Protein AF-A0A5N9ECY7-F1 (afdb_monomer)

Radius of gyration: 20.39 Å; Cα contacts (8 Å, |Δi|>4): 19; chains: 1; boundin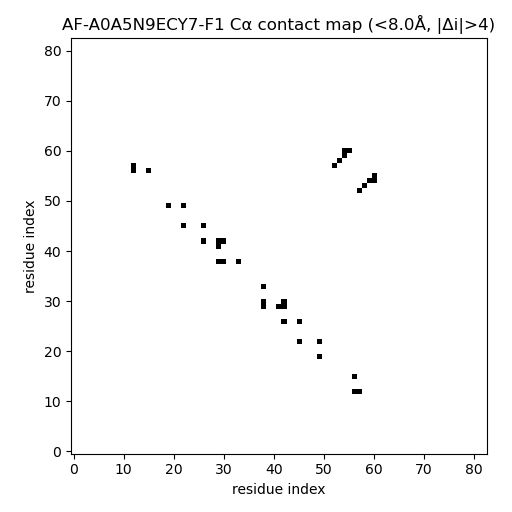g box: 45×11×64 Å

Sequence (83 aa):
MNTKSISQILRTEWFLIGVLLLLTAIEFGVALTLTGALLLLCLLIIGLVKAGLIIQYFMHFGQLWKNITDIWWGILLTSEEEE

Mean predicted aligned error: 11.1 Å

Secondary structure (DSSP, 8-state):
--THHHHHHHHHHHHHHHHHHHHHHHHHHHHHH--SHHHHHHHHHHHHHHHHHHHHHTS-HHHHHHHHHHHHHHHHHHHHTT-

Structure (mmCIF, N/CA/C/O backbone):
data_AF-A0A5N9ECY7-F1
#
_entry.id   AF-A0A5N9ECY7-F1
#
loop_
_atom_site.group_PDB
_atom_site.id
_atom_site.type_symbol
_atom_site.label_atom_id
_atom_site.label_alt_id
_atom_site.label_comp_id
_atom_site.label_asym_id
_atom_site.label_entity_id
_atom_site.label_seq_id
_atom_site.pdbx_PDB_ins_code
_atom_site.Cartn_x
_atom_site.Cartn_y
_atom_site.Cartn_z
_atom_site.occupancy
_atom_site.B_iso_or_equiv
_atom_site.auth_seq_id
_atom_site.auth_comp_id
_atom_site.auth_asym_id
_atom_site.auth_atom_id
_atom_site.pdbx_PDB_model_num
ATOM 1 N N . MET A 1 1 ? -29.194 5.689 18.932 1.00 44.06 1 MET A N 1
ATOM 2 C CA . MET A 1 1 ? -28.132 5.084 18.099 1.00 44.06 1 MET A CA 1
ATOM 3 C C . MET A 1 1 ? -28.307 5.608 16.677 1.00 44.06 1 MET A C 1
ATOM 5 O O . MET A 1 1 ? -29.317 5.309 16.057 1.00 44.06 1 MET A O 1
ATOM 9 N N . ASN A 1 2 ? -27.438 6.518 16.227 1.00 42.94 2 ASN A N 1
ATOM 10 C CA . ASN A 1 2 ? -27.617 7.272 14.980 1.00 42.94 2 ASN A CA 1
ATOM 11 C C . ASN A 1 2 ? -27.171 6.404 13.786 1.00 42.94 2 ASN A C 1
ATOM 13 O O . ASN A 1 2 ? -25.979 6.228 13.560 1.00 42.94 2 ASN A O 1
ATOM 17 N N . THR A 1 3 ? -28.111 5.827 13.039 1.00 54.69 3 THR A N 1
ATOM 18 C CA . THR A 1 3 ? -27.860 4.833 11.971 1.00 54.69 3 THR A CA 1
ATOM 19 C C . THR A 1 3 ? -27.158 5.390 10.725 1.00 54.69 3 THR A C 1
ATOM 21 O O . THR A 1 3 ? -26.808 4.631 9.826 1.00 54.69 3 THR A O 1
ATOM 24 N N . LYS A 1 4 ? -26.901 6.704 10.664 1.00 52.69 4 LYS A N 1
ATOM 25 C CA . LYS A 1 4 ? -26.254 7.365 9.519 1.00 52.69 4 LYS A CA 1
ATOM 26 C C . LYS A 1 4 ? -24.738 7.121 9.393 1.00 52.69 4 LYS A C 1
ATOM 28 O O . LYS A 1 4 ? -24.202 7.394 8.323 1.00 52.69 4 LYS A O 1
ATOM 33 N N . SER A 1 5 ? -24.035 6.627 10.422 1.00 58.53 5 SER A N 1
ATOM 34 C CA . SER A 1 5 ? -22.560 6.530 10.372 1.00 58.53 5 SER A CA 1
ATOM 35 C C . SER A 1 5 ? -22.030 5.289 9.645 1.00 58.53 5 SER A C 1
ATOM 37 O O . SER A 1 5 ? -21.006 5.367 8.972 1.00 58.53 5 SER A O 1
ATOM 39 N N . ILE A 1 6 ? -22.738 4.158 9.715 1.00 59.06 6 ILE A N 1
ATOM 40 C CA . ILE A 1 6 ? -22.234 2.869 9.209 1.00 59.06 6 ILE A CA 1
ATOM 41 C C . ILE A 1 6 ? -22.109 2.889 7.680 1.00 59.06 6 ILE A C 1
ATOM 43 O O . ILE A 1 6 ? -21.098 2.463 7.131 1.00 59.06 6 ILE A O 1
ATOM 47 N N . SER A 1 7 ? -23.084 3.474 6.976 1.00 60.47 7 SER A N 1
ATOM 48 C CA . SER A 1 7 ? -23.031 3.599 5.514 1.00 60.47 7 SER A CA 1
ATOM 49 C C . SER A 1 7 ? -21.894 4.501 5.028 1.00 60.47 7 SER A C 1
ATOM 51 O O . SER A 1 7 ? -21.393 4.305 3.927 1.00 60.47 7 SER A O 1
ATOM 53 N N . GLN A 1 8 ? -21.487 5.502 5.818 1.00 60.66 8 GLN A N 1
ATOM 54 C CA . GLN A 1 8 ? -20.393 6.407 5.448 1.00 60.66 8 GLN A CA 1
ATOM 55 C C . GLN A 1 8 ? -19.019 5.765 5.663 1.00 60.66 8 GLN A C 1
ATOM 57 O O . GLN A 1 8 ? -18.130 5.944 4.829 1.00 60.66 8 GLN A O 1
ATOM 62 N N . ILE A 1 9 ? -18.871 4.975 6.728 1.00 60.72 9 ILE A N 1
ATOM 63 C CA . ILE A 1 9 ? -17.658 4.196 7.008 1.00 60.72 9 ILE A CA 1
ATOM 64 C C . ILE A 1 9 ? -17.448 3.157 5.899 1.00 60.72 9 ILE A C 1
ATOM 66 O O . ILE A 1 9 ? -16.420 3.182 5.226 1.00 60.72 9 ILE A O 1
ATOM 70 N N . LEU A 1 10 ? -18.478 2.363 5.591 1.00 61.03 10 LEU A N 1
ATOM 71 C CA . LEU A 1 10 ? -18.421 1.367 4.515 1.00 61.03 10 LEU A CA 1
ATOM 72 C C . LEU A 1 10 ? -18.129 2.000 3.145 1.00 61.03 10 LEU A C 1
ATOM 74 O O . LEU A 1 10 ? -17.364 1.458 2.353 1.00 61.03 10 LEU A O 1
ATOM 78 N N . ARG A 1 11 ? -18.696 3.177 2.848 1.00 68.56 11 ARG A N 1
ATOM 79 C CA . ARG A 1 11 ? -18.441 3.873 1.575 1.00 68.56 11 ARG A CA 1
ATOM 80 C C . ARG A 1 11 ? -16.992 4.346 1.442 1.00 68.56 11 ARG A C 1
ATOM 82 O O . ARG A 1 11 ? -16.467 4.371 0.331 1.00 68.56 11 ARG A O 1
ATOM 89 N N . THR A 1 12 ? -16.364 4.714 2.555 1.00 73.81 12 THR A N 1
ATOM 90 C CA . THR A 1 12 ? -14.965 5.157 2.585 1.00 73.81 12 THR A CA 1
ATOM 91 C C . THR A 1 12 ? -14.032 3.981 2.310 1.00 73.81 12 THR A C 1
ATOM 93 O O . THR A 1 12 ? -13.172 4.077 1.440 1.00 73.81 12 THR A O 1
ATOM 96 N N . GLU A 1 13 ? -14.265 2.838 2.953 1.00 73.56 13 GLU A N 1
ATOM 97 C CA . GLU A 1 13 ? -13.478 1.618 2.736 1.00 73.56 13 GLU A CA 1
ATOM 98 C C . GLU A 1 13 ? -13.568 1.121 1.287 1.00 73.56 13 GLU A C 1
ATOM 100 O O . GLU A 1 13 ? -12.548 0.835 0.665 1.00 73.56 13 GLU A O 1
ATOM 105 N N . TRP A 1 14 ? -14.766 1.110 0.695 1.00 80.69 14 TRP A N 1
ATOM 106 C CA . TRP A 1 14 ? -14.952 0.735 -0.712 1.00 80.69 14 TRP A CA 1
ATOM 107 C C . TRP A 1 14 ? -14.257 1.683 -1.692 1.00 80.69 14 TRP A C 1
ATOM 109 O O . TRP A 1 14 ? -13.711 1.241 -2.704 1.00 80.69 14 TRP A O 1
ATOM 119 N N . PHE A 1 15 ? -14.242 2.983 -1.395 1.00 84.88 15 PHE A N 1
ATOM 120 C CA . PHE A 1 15 ? -13.487 3.950 -2.186 1.00 84.88 15 PHE A CA 1
ATOM 121 C C . PHE A 1 15 ? -11.981 3.661 -2.123 1.00 84.88 15 PHE A C 1
ATOM 123 O O . PHE A 1 15 ? -11.311 3.647 -3.155 1.00 84.88 15 PHE A O 1
ATOM 130 N N . LEU A 1 16 ? -11.462 3.345 -0.935 1.00 85.50 16 LEU A N 1
ATOM 131 C CA . LEU A 1 16 ? -10.066 2.962 -0.733 1.0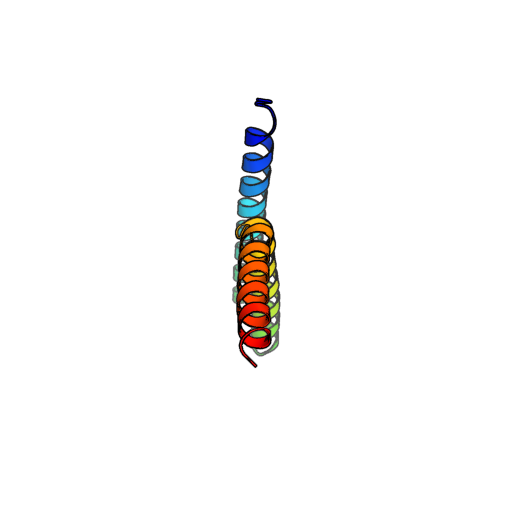0 85.50 16 LEU A CA 1
ATOM 132 C C . LEU A 1 16 ? -9.682 1.667 -1.450 1.00 85.50 16 LEU A C 1
ATOM 134 O O . LEU A 1 16 ? -8.615 1.622 -2.058 1.00 85.50 16 LEU A O 1
ATOM 138 N N . ILE A 1 17 ? -10.552 0.653 -1.464 1.00 87.12 17 ILE A N 1
ATOM 139 C CA . ILE A 1 17 ? -10.355 -0.552 -2.290 1.00 87.12 17 ILE A CA 1
ATOM 140 C C . ILE A 1 17 ? -10.201 -0.160 -3.765 1.00 87.12 17 ILE A C 1
ATOM 142 O O . ILE A 1 17 ? -9.279 -0.630 -4.432 1.00 87.12 17 ILE A O 1
ATOM 146 N N . GLY A 1 18 ? -11.054 0.738 -4.265 1.00 90.75 18 GLY A N 1
ATOM 147 C CA . GLY A 1 18 ? -10.953 1.262 -5.629 1.00 90.75 18 GLY A CA 1
ATOM 148 C C . GLY A 1 18 ? -9.619 1.965 -5.904 1.00 90.75 18 GLY A C 1
ATOM 149 O O . GLY A 1 18 ? -8.995 1.721 -6.937 1.00 90.75 18 GLY A O 1
ATOM 150 N N . VAL A 1 19 ? -9.138 2.783 -4.963 1.00 90.38 19 VAL A N 1
ATOM 151 C CA . VAL A 1 19 ? -7.830 3.455 -5.057 1.00 90.38 19 VAL A CA 1
ATOM 152 C C . VAL A 1 19 ? -6.680 2.445 -5.074 1.00 90.38 19 VAL A C 1
ATOM 154 O O . VAL A 1 19 ? -5.788 2.555 -5.913 1.00 90.38 19 VAL A O 1
ATOM 157 N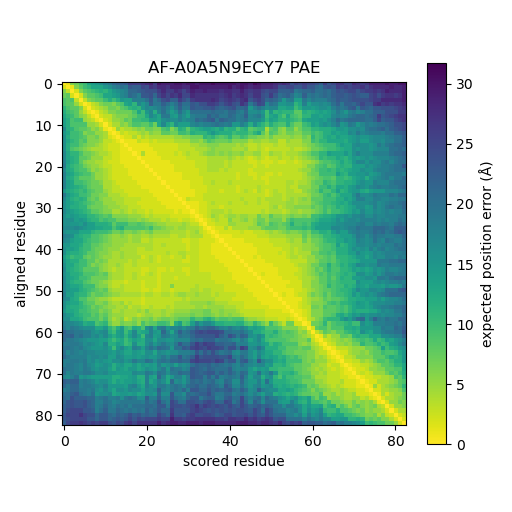 N . LEU A 1 20 ? -6.697 1.437 -4.197 1.00 91.00 20 LEU A N 1
ATOM 158 C CA . LEU A 1 20 ? -5.672 0.387 -4.150 1.00 91.00 20 LEU A CA 1
ATOM 159 C C . LEU A 1 20 ? -5.650 -0.450 -5.435 1.00 91.00 20 LEU A C 1
ATOM 161 O O . LEU A 1 20 ? -4.575 -0.809 -5.928 1.00 91.00 20 LEU A O 1
ATOM 165 N N . LEU A 1 21 ? -6.823 -0.733 -6.001 1.00 93.19 21 LEU A N 1
ATOM 166 C CA . LEU A 1 21 ? -6.958 -1.430 -7.277 1.00 93.19 21 LEU A CA 1
ATOM 167 C C . LEU A 1 21 ? -6.370 -0.597 -8.420 1.00 93.19 21 LEU A C 1
ATOM 169 O O . LEU A 1 21 ? -5.564 -1.112 -9.195 1.00 93.19 21 LEU A O 1
ATOM 173 N N . LEU A 1 22 ? -6.697 0.697 -8.487 1.00 93.38 22 LEU A N 1
ATOM 174 C CA . LEU A 1 22 ? -6.132 1.610 -9.482 1.00 93.38 22 LEU A CA 1
ATOM 175 C C . LEU A 1 22 ? -4.605 1.704 -9.357 1.00 93.38 22 LEU A C 1
ATOM 177 O O . LEU A 1 22 ? -3.895 1.619 -10.356 1.00 93.38 22 LEU A O 1
ATOM 181 N N . LEU A 1 23 ? -4.093 1.814 -8.131 1.00 91.69 23 LEU A N 1
ATOM 182 C CA . LEU A 1 23 ? -2.658 1.866 -7.865 1.00 91.69 23 LEU A CA 1
ATOM 183 C C . LEU A 1 23 ? -1.948 0.579 -8.317 1.00 91.69 23 LEU A C 1
ATOM 185 O O . LEU A 1 23 ? -0.838 0.634 -8.837 1.00 91.69 23 LEU A O 1
ATOM 189 N N . THR A 1 24 ? -2.609 -0.572 -8.180 1.00 92.88 24 THR A N 1
ATOM 190 C CA . THR A 1 24 ? -2.106 -1.868 -8.664 1.00 92.88 24 THR A CA 1
ATOM 191 C C . THR A 1 24 ? -2.118 -1.960 -10.192 1.00 92.88 24 THR A C 1
ATOM 193 O O . THR A 1 24 ? -1.183 -2.493 -10.781 1.00 92.88 24 THR A O 1
ATOM 196 N N . ALA A 1 25 ? -3.124 -1.393 -10.863 1.00 94.44 25 ALA A N 1
ATOM 197 C CA . ALA A 1 25 ? -3.131 -1.314 -12.324 1.00 94.44 25 ALA A CA 1
ATOM 198 C C . ALA A 1 25 ? -1.976 -0.443 -12.856 1.00 94.44 25 ALA A C 1
ATOM 200 O O . ALA A 1 25 ? -1.306 -0.821 -13.817 1.00 94.44 25 ALA A O 1
ATOM 201 N N . ILE A 1 26 ? -1.703 0.691 -12.199 1.00 91.94 26 ILE A N 1
ATOM 202 C CA . ILE A 1 26 ? -0.569 1.570 -12.527 1.00 91.94 26 ILE A CA 1
ATOM 203 C C . ILE A 1 26 ? 0.761 0.840 -12.321 1.00 91.94 26 ILE A C 1
ATOM 205 O O . ILE A 1 26 ? 1.632 0.912 -13.183 1.00 91.94 26 ILE A O 1
ATOM 209 N N . GLU A 1 27 ? 0.906 0.110 -11.215 1.00 91.25 27 GLU A N 1
ATOM 210 C CA . GLU A 1 27 ? 2.085 -0.710 -10.923 1.00 91.25 27 GLU A CA 1
ATOM 211 C C . GLU A 1 27 ? 2.375 -1.707 -12.047 1.00 91.25 27 GLU A C 1
ATOM 213 O O . GLU A 1 27 ? 3.505 -1.799 -12.523 1.00 91.25 27 GLU A O 1
ATOM 218 N N . PHE A 1 28 ? 1.338 -2.394 -12.529 1.00 93.12 28 PHE A N 1
ATOM 219 C CA . PHE A 1 28 ? 1.457 -3.330 -13.641 1.00 93.12 28 PHE A CA 1
ATOM 220 C C . PHE A 1 28 ? 1.865 -2.622 -14.939 1.00 93.12 28 PHE A C 1
ATOM 222 O O . PHE A 1 28 ? 2.737 -3.099 -15.659 1.00 93.12 28 PHE A O 1
ATOM 229 N N . GLY A 1 29 ? 1.293 -1.448 -15.223 1.00 92.56 29 GLY A N 1
ATOM 230 C CA . GLY A 1 29 ? 1.680 -0.633 -16.378 1.00 92.56 29 GLY A CA 1
ATOM 231 C C . GLY A 1 29 ? 3.142 -0.178 -16.323 1.00 92.56 29 GLY A C 1
ATOM 232 O O . GLY A 1 29 ? 3.864 -0.271 -17.315 1.00 92.56 29 GLY A O 1
ATOM 233 N N . VAL A 1 30 ? 3.608 0.254 -15.152 1.00 90.31 30 VAL A N 1
ATOM 234 C CA . VAL A 1 30 ? 5.015 0.602 -14.899 1.00 90.31 30 VAL A CA 1
ATOM 235 C C . VAL A 1 30 ? 5.919 -0.620 -15.073 1.00 90.31 30 VAL A C 1
ATOM 237 O O . VAL A 1 30 ? 6.947 -0.522 -15.740 1.00 90.31 30 VAL A O 1
ATOM 240 N N . ALA A 1 31 ? 5.506 -1.781 -14.562 1.00 90.31 31 ALA A N 1
ATOM 241 C CA . ALA A 1 31 ? 6.240 -3.038 -14.696 1.00 90.31 31 ALA A CA 1
ATOM 242 C C . ALA A 1 31 ? 6.409 -3.506 -16.144 1.00 90.31 31 ALA A C 1
ATOM 244 O O . ALA A 1 31 ? 7.412 -4.136 -16.470 1.00 90.31 31 ALA A O 1
ATOM 245 N N . LEU A 1 32 ? 5.455 -3.179 -17.014 1.00 92.06 32 LEU A N 1
ATOM 246 C CA . LEU A 1 32 ? 5.512 -3.527 -18.433 1.00 92.06 32 LEU A CA 1
ATOM 247 C C . LEU A 1 32 ? 6.292 -2.515 -19.284 1.00 92.06 32 LEU A C 1
ATOM 249 O O . LEU A 1 32 ? 6.709 -2.857 -20.387 1.00 92.06 32 LEU A O 1
ATOM 253 N N . THR A 1 33 ? 6.463 -1.276 -18.817 1.00 91.69 33 THR A N 1
ATOM 254 C CA . THR A 1 33 ? 7.023 -0.175 -19.626 1.00 91.69 33 THR A CA 1
ATOM 255 C C . THR A 1 33 ? 8.440 0.225 -19.233 1.00 91.69 33 THR A C 1
ATOM 257 O O . THR A 1 33 ? 9.194 0.700 -20.082 1.00 91.69 33 THR A O 1
ATOM 260 N N . LEU A 1 34 ? 8.821 0.042 -17.968 1.00 91.50 34 LEU A N 1
ATOM 261 C CA . LEU A 1 34 ? 10.135 0.401 -17.444 1.00 91.50 34 LEU A CA 1
ATOM 262 C C . LEU A 1 34 ? 10.985 -0.844 -17.190 1.00 91.50 34 LEU A C 1
ATOM 264 O O . LEU A 1 34 ? 10.490 -1.904 -16.823 1.00 91.50 34 LEU A O 1
ATOM 268 N N . THR A 1 35 ? 12.300 -0.692 -17.321 1.00 91.25 35 THR A N 1
ATOM 269 C CA . THR A 1 35 ? 13.280 -1.747 -17.028 1.00 91.25 35 THR A CA 1
ATOM 270 C C . THR A 1 35 ? 14.461 -1.194 -16.234 1.00 91.25 35 THR A C 1
ATOM 272 O O . THR A 1 35 ? 14.810 -0.020 -16.353 1.00 91.25 35 THR A O 1
ATOM 275 N N . GLY A 1 36 ? 15.109 -2.049 -15.440 1.00 91.06 36 GLY A N 1
ATOM 276 C CA . GLY A 1 36 ? 16.320 -1.704 -14.687 1.00 91.06 36 GLY A CA 1
ATOM 277 C C . GLY A 1 36 ? 16.053 -1.035 -13.333 1.00 91.06 36 GLY A C 1
ATOM 278 O O . GLY A 1 36 ? 15.017 -1.247 -12.709 1.00 91.06 36 GLY A O 1
ATOM 279 N N . ALA A 1 37 ? 17.005 -0.234 -12.850 1.00 90.44 37 ALA A N 1
ATOM 280 C CA . ALA A 1 37 ? 16.946 0.349 -11.503 1.00 90.44 37 ALA A CA 1
ATOM 281 C C . ALA A 1 37 ? 15.759 1.312 -11.297 1.00 90.44 37 ALA A C 1
ATOM 283 O O . ALA A 1 37 ? 15.192 1.367 -10.207 1.00 90.44 37 ALA A O 1
ATOM 284 N N . LEU A 1 38 ? 15.349 2.028 -12.352 1.00 89.88 38 LEU A N 1
ATOM 285 C CA . LEU A 1 38 ? 14.180 2.913 -12.320 1.00 89.88 38 LEU A CA 1
ATOM 286 C C . LEU A 1 38 ? 12.880 2.145 -12.060 1.00 89.88 38 LEU A C 1
ATOM 288 O O . LEU A 1 38 ? 12.051 2.612 -11.283 1.00 89.88 38 LEU A O 1
ATOM 292 N N . LEU A 1 39 ? 12.731 0.950 -12.643 1.00 92.44 39 LEU A N 1
ATOM 293 C CA . LEU A 1 39 ? 11.585 0.080 -12.384 1.00 92.44 39 LEU A CA 1
ATOM 294 C C . LEU A 1 39 ? 11.502 -0.274 -10.893 1.00 92.44 39 LEU A C 1
ATOM 296 O O . LEU A 1 39 ? 10.462 -0.082 -10.269 1.00 92.44 39 LEU A O 1
ATOM 300 N N . LEU A 1 40 ? 12.609 -0.757 -10.320 1.00 90.88 40 LEU A N 1
ATOM 301 C CA . LEU A 1 40 ? 12.661 -1.174 -8.916 1.00 90.88 40 LEU A CA 1
ATOM 302 C C . LEU A 1 40 ? 12.334 -0.019 -7.965 1.00 90.88 40 LEU A C 1
ATOM 304 O O . LEU A 1 40 ? 11.577 -0.203 -7.016 1.00 90.88 40 LEU A O 1
ATOM 308 N N . LEU A 1 41 ? 12.863 1.175 -8.242 1.00 92.31 41 LEU A N 1
ATOM 309 C CA . LEU A 1 41 ? 12.601 2.364 -7.435 1.00 92.31 41 LEU A CA 1
ATOM 310 C C . LEU A 1 41 ? 11.125 2.780 -7.514 1.00 92.31 41 LEU A C 1
ATOM 312 O O . LEU A 1 41 ? 10.514 3.049 -6.480 1.00 92.31 41 LEU A O 1
ATOM 316 N N . CYS A 1 42 ? 10.526 2.782 -8.708 1.00 88.75 42 CYS A N 1
ATOM 317 C CA . CYS A 1 42 ? 9.104 3.087 -8.871 1.00 88.75 42 CYS A CA 1
ATOM 318 C C . CYS A 1 42 ? 8.207 2.075 -8.146 1.00 88.75 42 CYS A C 1
ATOM 320 O O . CYS A 1 42 ? 7.299 2.486 -7.425 1.00 88.75 42 CYS A O 1
ATOM 322 N N . LEU A 1 43 ? 8.475 0.772 -8.284 1.00 90.44 43 LEU A N 1
ATOM 323 C CA . LEU A 1 43 ? 7.714 -0.276 -7.595 1.00 90.44 43 LEU A CA 1
ATOM 324 C C . LEU A 1 43 ? 7.851 -0.173 -6.073 1.00 90.44 43 LEU A C 1
ATOM 326 O O . LEU A 1 43 ? 6.861 -0.311 -5.359 1.00 90.44 43 LEU A O 1
ATOM 330 N N . LEU A 1 44 ? 9.047 0.142 -5.570 1.00 93.19 44 LEU A N 1
ATOM 331 C CA . LEU A 1 44 ? 9.277 0.340 -4.142 1.00 93.19 44 LEU A CA 1
ATOM 332 C C . LEU A 1 44 ? 8.457 1.513 -3.594 1.00 93.19 44 LEU A C 1
ATOM 334 O O . LEU A 1 44 ? 7.788 1.359 -2.574 1.00 93.1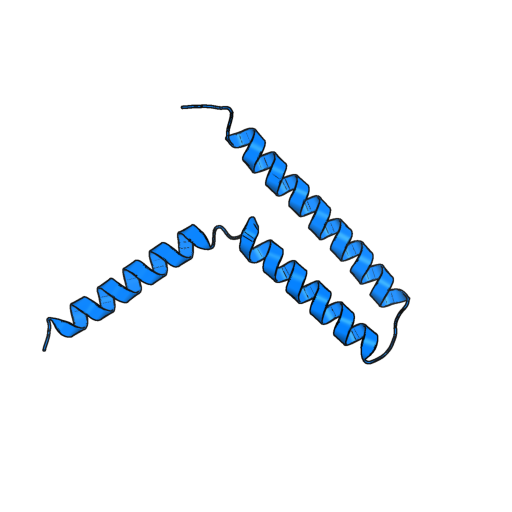9 44 LEU A O 1
ATOM 338 N N . ILE A 1 45 ? 8.455 2.659 -4.281 1.00 94.00 45 ILE A N 1
ATOM 339 C CA . ILE A 1 45 ? 7.658 3.824 -3.869 1.00 94.00 45 ILE A CA 1
ATOM 340 C C . ILE A 1 45 ? 6.163 3.488 -3.894 1.00 94.00 45 ILE A C 1
ATOM 342 O O . ILE A 1 45 ? 5.460 3.765 -2.923 1.00 94.00 45 ILE A O 1
ATOM 346 N N . ILE A 1 46 ? 5.677 2.860 -4.970 1.00 92.25 46 ILE A N 1
ATOM 347 C CA . ILE A 1 46 ? 4.269 2.462 -5.099 1.00 92.25 46 ILE A CA 1
ATOM 348 C C . ILE A 1 46 ? 3.877 1.490 -3.978 1.00 92.25 46 ILE A C 1
ATOM 350 O O . ILE A 1 46 ? 2.829 1.665 -3.353 1.00 92.25 46 ILE A O 1
ATOM 354 N N . GLY A 1 47 ? 4.730 0.510 -3.677 1.00 91.50 47 GLY A N 1
ATOM 355 C CA . GLY A 1 47 ? 4.538 -0.437 -2.584 1.00 91.50 47 GLY A CA 1
ATOM 356 C C . GLY A 1 47 ? 4.486 0.242 -1.214 1.00 91.50 47 GLY A C 1
ATOM 357 O O . GLY A 1 47 ? 3.595 -0.060 -0.422 1.00 91.50 47 GLY A O 1
ATOM 358 N N . LEU A 1 48 ? 5.373 1.209 -0.954 1.00 94.12 48 LEU A N 1
ATOM 359 C CA . LEU A 1 48 ? 5.395 1.970 0.300 1.00 94.12 48 LEU A CA 1
ATOM 360 C C . LEU A 1 48 ? 4.116 2.793 0.490 1.00 94.12 48 LEU A C 1
ATOM 362 O O . LEU A 1 48 ? 3.515 2.773 1.564 1.00 94.12 48 LEU A O 1
ATOM 366 N N . VAL A 1 49 ? 3.667 3.476 -0.566 1.00 92.81 49 VAL A N 1
ATOM 367 C CA . VAL A 1 49 ? 2.410 4.238 -0.559 1.00 92.81 49 VAL A CA 1
ATOM 368 C C . VAL A 1 49 ? 1.226 3.309 -0.297 1.00 92.81 49 VAL A C 1
ATOM 370 O O . VAL A 1 49 ? 0.360 3.624 0.519 1.00 92.81 49 VAL A O 1
ATOM 373 N N . LYS A 1 50 ? 1.205 2.134 -0.937 1.00 91.00 50 LYS A N 1
ATOM 374 C CA . LYS A 1 50 ? 0.147 1.133 -0.763 1.00 91.00 50 LYS A CA 1
ATOM 375 C C . LYS A 1 50 ? 0.113 0.605 0.675 1.00 91.00 50 LYS A C 1
ATOM 377 O O . LYS A 1 50 ? -0.953 0.572 1.283 1.00 91.00 50 LYS A O 1
ATOM 382 N N . ALA A 1 51 ? 1.271 0.266 1.242 1.00 89.62 51 ALA A N 1
ATOM 383 C CA . ALA A 1 51 ? 1.392 -0.172 2.630 1.00 89.62 51 ALA A CA 1
ATOM 384 C C . ALA A 1 51 ? 0.927 0.912 3.615 1.00 89.62 51 ALA A C 1
ATOM 386 O O . ALA A 1 51 ? 0.157 0.617 4.525 1.00 89.62 51 ALA A O 1
ATOM 387 N N . GLY A 1 52 ? 1.320 2.172 3.398 1.00 89.06 52 GLY A N 1
ATOM 388 C CA . GLY A 1 52 ? 0.876 3.303 4.216 1.00 89.06 52 GLY A CA 1
ATOM 389 C C . GLY A 1 52 ? -0.642 3.499 4.185 1.00 89.06 52 GLY A C 1
ATOM 390 O O . GLY A 1 52 ? -1.266 3.627 5.236 1.00 89.06 52 GLY A O 1
ATOM 391 N N . LEU A 1 53 ? -1.256 3.440 2.998 1.00 86.88 53 LEU A N 1
ATOM 392 C CA . LEU A 1 53 ? -2.715 3.502 2.849 1.00 86.88 53 LEU A CA 1
ATOM 393 C C . LEU A 1 53 ? -3.413 2.343 3.573 1.00 86.88 53 LEU A C 1
ATOM 395 O O . LEU A 1 53 ? -4.417 2.550 4.250 1.00 86.88 53 LEU A O 1
ATOM 399 N N . 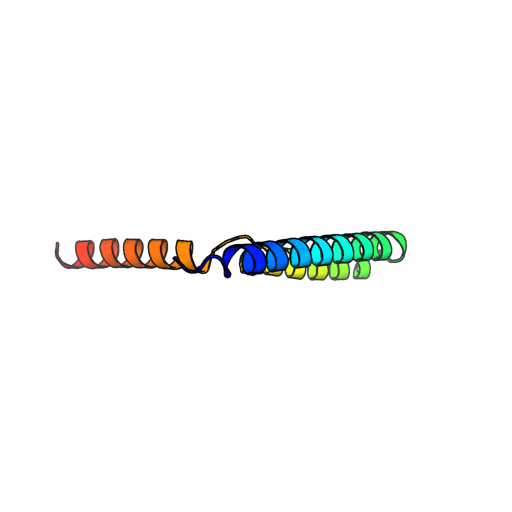ILE A 1 54 ? -2.879 1.126 3.480 1.00 85.62 54 ILE A N 1
ATOM 400 C CA . ILE A 1 54 ? -3.450 -0.033 4.175 1.00 85.62 54 ILE A CA 1
ATOM 401 C C . ILE A 1 54 ? -3.350 0.141 5.697 1.00 85.62 54 ILE A C 1
ATOM 403 O O . ILE A 1 54 ? -4.339 -0.053 6.402 1.00 85.62 54 ILE A O 1
ATOM 407 N N . ILE A 1 55 ? -2.194 0.564 6.211 1.00 82.88 55 ILE A N 1
ATOM 408 C CA . ILE A 1 55 ? -1.986 0.774 7.651 1.00 82.88 55 ILE A CA 1
ATOM 409 C C . ILE A 1 55 ? -2.888 1.887 8.192 1.00 82.88 55 ILE A C 1
ATOM 411 O O . ILE A 1 55 ? -3.406 1.764 9.294 1.00 82.88 55 ILE A O 1
ATOM 415 N N . GLN A 1 56 ? -3.083 2.971 7.444 1.00 79.38 56 GLN A N 1
ATOM 416 C CA . GLN A 1 56 ? -3.856 4.113 7.927 1.00 79.38 56 GLN A CA 1
ATOM 417 C C . GLN A 1 56 ? -5.370 3.873 7.892 1.00 79.38 56 GLN A C 1
ATOM 419 O O . GLN A 1 56 ? -6.082 4.363 8.769 1.00 79.38 56 GLN A O 1
ATOM 424 N N . TYR A 1 57 ? -5.864 3.162 6.876 1.00 75.94 57 TYR A N 1
ATOM 425 C CA . TYR A 1 57 ? -7.300 3.067 6.611 1.00 75.94 57 TYR A CA 1
ATOM 426 C C . TYR A 1 57 ? -7.905 1.691 6.893 1.00 75.94 57 TYR A C 1
ATOM 428 O O . TYR A 1 57 ? -9.068 1.634 7.275 1.00 75.94 57 TYR A O 1
ATOM 436 N N . PHE A 1 58 ? -7.154 0.598 6.719 1.00 74.69 58 PHE A N 1
ATOM 437 C CA . PHE A 1 58 ? -7.659 -0.760 6.974 1.00 74.69 58 PHE A CA 1
ATOM 438 C C . PHE A 1 58 ? -7.258 -1.284 8.342 1.00 74.69 58 PHE A C 1
ATOM 440 O O . PHE A 1 58 ? -8.045 -1.948 9.014 1.00 74.69 58 PHE A O 1
ATOM 447 N N . MET A 1 59 ? -6.038 -0.989 8.781 1.00 68.69 59 MET A N 1
ATOM 448 C CA . MET A 1 59 ? -5.693 -1.221 10.172 1.00 68.69 59 MET A CA 1
ATOM 449 C C . MET A 1 59 ? -6.236 -0.039 10.967 1.00 68.69 59 MET A C 1
ATOM 451 O O . MET A 1 59 ? -5.804 1.093 10.778 1.00 68.69 59 MET A O 1
ATOM 455 N N . HIS A 1 60 ? -7.163 -0.280 11.896 1.00 65.38 60 HIS A N 1
ATOM 456 C CA . HIS A 1 60 ? -7.495 0.680 12.955 1.00 65.38 60 HIS A CA 1
ATOM 457 C C . HIS A 1 60 ? -6.296 0.834 13.912 1.00 65.38 60 HIS A C 1
ATOM 459 O O . HIS A 1 60 ? -6.380 0.590 15.115 1.00 65.38 60 HIS A O 1
ATOM 465 N N . PHE A 1 61 ? -5.142 1.227 13.374 1.00 59.72 61 PHE A N 1
ATOM 466 C CA . PHE A 1 61 ? -3.868 1.303 14.067 1.00 59.72 61 PHE A CA 1
ATOM 467 C C . PHE A 1 61 ? -3.951 2.278 15.244 1.00 59.72 61 PHE A C 1
ATOM 469 O O . PHE A 1 61 ? -3.348 2.040 16.281 1.00 59.72 61 PHE A O 1
ATOM 476 N N . GLY A 1 62 ? -4.807 3.302 15.155 1.00 58.69 62 GLY A N 1
ATOM 477 C CA . GLY A 1 62 ? -5.103 4.197 16.276 1.00 58.69 62 GLY A CA 1
ATOM 478 C C . GLY A 1 62 ? -5.730 3.512 17.501 1.00 58.69 62 GLY A C 1
ATOM 479 O O . GLY A 1 62 ? -5.501 3.961 18.619 1.00 58.69 62 GLY A O 1
ATOM 480 N N . GLN A 1 63 ? -6.485 2.421 17.330 1.00 59.06 63 GLN A N 1
ATOM 481 C CA . GLN A 1 63 ? -7.060 1.667 18.453 1.00 59.06 63 GLN A CA 1
ATOM 482 C C . GLN A 1 63 ? -6.064 0.661 19.038 1.00 59.06 63 GLN A C 1
ATOM 484 O O . GLN A 1 63 ? -5.958 0.550 20.258 1.00 59.06 63 GLN A O 1
ATOM 489 N N . LEU A 1 64 ? -5.298 -0.033 18.188 1.00 64.06 64 LEU A N 1
ATOM 490 C CA . LEU A 1 64 ? -4.275 -0.977 18.648 1.00 64.06 64 LEU A CA 1
ATOM 491 C C . LEU A 1 64 ? -3.092 -0.275 19.323 1.00 64.06 64 LEU A C 1
ATOM 493 O O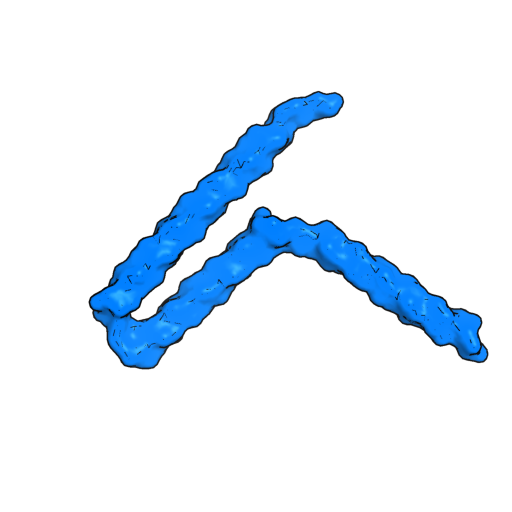 . LEU A 1 64 ? -2.635 -0.733 20.365 1.00 64.06 64 LEU A O 1
ATOM 497 N N . TRP A 1 65 ? -2.625 0.847 18.773 1.00 64.38 65 TRP A N 1
ATOM 498 C CA . TRP A 1 65 ? -1.482 1.578 19.317 1.00 64.38 65 TRP A CA 1
ATOM 499 C C . TRP A 1 65 ? -1.753 2.093 20.727 1.00 64.38 65 TRP A C 1
ATOM 501 O O . TRP A 1 65 ? -0.907 1.931 21.597 1.00 64.38 65 TRP A O 1
ATOM 511 N N . LYS A 1 66 ? -2.962 2.619 20.975 1.00 67.00 66 LYS A N 1
ATOM 512 C CA . LYS A 1 66 ? -3.358 3.105 22.302 1.00 67.00 66 LYS A CA 1
ATOM 513 C C . LYS A 1 66 ? -3.324 1.994 23.352 1.00 67.00 66 LYS A C 1
ATOM 515 O O . LYS A 1 66 ? -2.808 2.186 24.444 1.00 67.00 66 LYS A O 1
ATOM 520 N N . ASN A 1 67 ? -3.826 0.813 22.993 1.00 69.75 67 ASN A N 1
ATOM 521 C CA . ASN A 1 67 ? -3.839 -0.329 23.899 1.00 69.75 67 ASN A CA 1
ATOM 522 C C . ASN A 1 67 ? -2.419 -0.850 24.180 1.00 69.75 67 ASN A C 1
ATOM 524 O O . ASN A 1 67 ? -2.098 -1.206 25.307 1.00 69.75 67 ASN A O 1
ATOM 528 N N . ILE A 1 68 ? -1.548 -0.856 23.167 1.00 74.69 68 ILE A N 1
ATOM 529 C CA . ILE A 1 68 ? -0.145 -1.262 23.318 1.00 74.69 68 ILE A CA 1
ATOM 530 C C . ILE A 1 68 ? 0.622 -0.261 24.191 1.00 74.69 68 ILE A C 1
ATOM 532 O O . ILE A 1 68 ? 1.358 -0.689 25.076 1.00 74.69 68 ILE A O 1
ATOM 536 N N . THR A 1 69 ? 0.439 1.050 23.994 1.00 75.56 69 THR A N 1
ATOM 537 C CA . THR A 1 69 ? 1.099 2.075 24.819 1.00 75.56 69 THR A CA 1
ATOM 538 C C . THR A 1 69 ? 0.639 2.033 26.269 1.00 75.56 69 THR A C 1
ATOM 540 O O . THR A 1 69 ? 1.476 2.141 27.159 1.00 75.56 69 THR A O 1
ATOM 543 N N . ASP A 1 70 ? -0.659 1.839 26.512 1.00 78.31 70 ASP A N 1
ATOM 544 C CA . ASP A 1 70 ? -1.216 1.779 27.868 1.00 78.31 70 ASP A CA 1
ATOM 545 C C . ASP A 1 70 ? -0.682 0.550 28.632 1.00 78.31 70 ASP A C 1
ATOM 547 O O . ASP A 1 70 ? -0.310 0.656 29.799 1.00 78.31 70 ASP A O 1
ATOM 551 N N . ILE A 1 71 ? -0.550 -0.601 27.958 1.00 82.25 71 ILE A N 1
ATOM 552 C CA . ILE A 1 71 ? 0.060 -1.814 28.532 1.00 82.25 71 ILE A CA 1
ATOM 553 C C . ILE A 1 71 ? 1.548 -1.598 28.842 1.00 82.25 71 ILE A C 1
ATOM 555 O O . ILE A 1 71 ? 2.021 -2.003 29.902 1.00 82.25 71 ILE A O 1
ATOM 559 N N . TRP A 1 72 ? 2.292 -0.958 27.936 1.00 82.12 72 TRP A N 1
ATOM 560 C CA . TRP A 1 72 ? 3.729 -0.725 28.111 1.00 82.12 72 TRP A CA 1
ATOM 561 C C . TRP A 1 72 ? 4.020 0.221 29.282 1.00 82.12 72 TRP A C 1
ATOM 563 O O . TRP A 1 72 ? 4.910 -0.049 30.085 1.00 82.12 72 TRP A O 1
ATOM 573 N N . TRP A 1 73 ? 3.229 1.290 29.420 1.00 79.50 73 TRP A N 1
ATOM 574 C CA . TRP A 1 73 ? 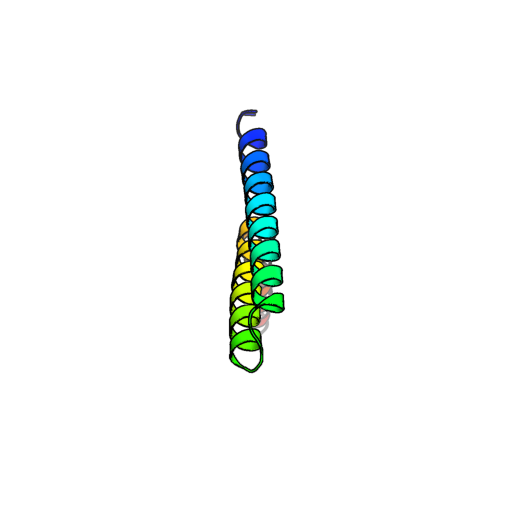3.302 2.197 30.568 1.00 79.50 73 TRP A CA 1
ATOM 575 C C . TRP A 1 73 ? 2.909 1.518 31.881 1.00 79.50 73 TRP A C 1
ATOM 577 O O . TRP A 1 73 ? 3.552 1.765 32.897 1.00 79.50 73 TRP A O 1
ATOM 587 N N . GLY A 1 74 ? 1.906 0.634 31.865 1.00 80.50 74 GLY A N 1
ATOM 588 C CA . GLY A 1 74 ? 1.538 -0.161 33.038 1.00 80.50 74 GLY A CA 1
ATOM 589 C C . GLY A 1 74 ? 2.674 -1.070 33.518 1.00 80.50 74 GLY A C 1
ATOM 590 O O . GLY A 1 74 ? 2.961 -1.110 34.708 1.00 80.50 74 GLY A O 1
ATOM 591 N N . ILE A 1 75 ? 3.368 -1.742 32.595 1.00 82.69 75 ILE A N 1
ATOM 592 C CA . ILE A 1 75 ? 4.524 -2.596 32.919 1.00 82.69 75 ILE A CA 1
ATOM 593 C C . ILE A 1 75 ? 5.690 -1.774 33.484 1.00 82.69 75 ILE A C 1
ATOM 595 O O . ILE A 1 75 ? 6.317 -2.195 34.457 1.00 82.69 75 ILE A O 1
ATOM 599 N N . LEU A 1 76 ? 5.977 -0.609 32.891 1.00 81.62 76 LEU A N 1
ATOM 600 C CA . LEU A 1 76 ? 7.061 0.264 33.343 1.00 81.62 76 LEU A CA 1
ATOM 601 C C . LEU A 1 76 ? 6.826 0.749 34.783 1.00 81.62 76 LEU A C 1
ATOM 603 O O . LEU A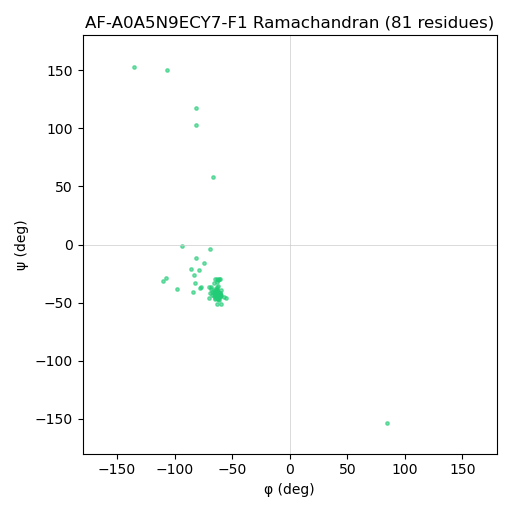 1 76 ? 7.714 0.625 35.617 1.00 81.62 76 LEU A O 1
ATOM 607 N N . LEU A 1 77 ? 5.615 1.226 35.084 1.00 78.56 77 LEU A N 1
ATOM 608 C CA . LEU A 1 77 ? 5.267 1.757 36.405 1.00 78.56 77 LEU A CA 1
ATOM 609 C C . LEU A 1 77 ? 5.228 0.672 37.490 1.00 78.56 77 LEU A C 1
ATOM 611 O O . LEU A 1 77 ? 5.672 0.917 38.604 1.00 78.56 77 LEU A O 1
ATOM 615 N N . THR A 1 78 ? 4.767 -0.541 37.170 1.00 74.81 78 THR A N 1
ATOM 616 C CA . THR A 1 78 ? 4.847 -1.683 38.100 1.00 74.81 78 THR A CA 1
ATOM 617 C C . THR A 1 78 ? 6.292 -2.072 38.422 1.00 74.81 78 THR A C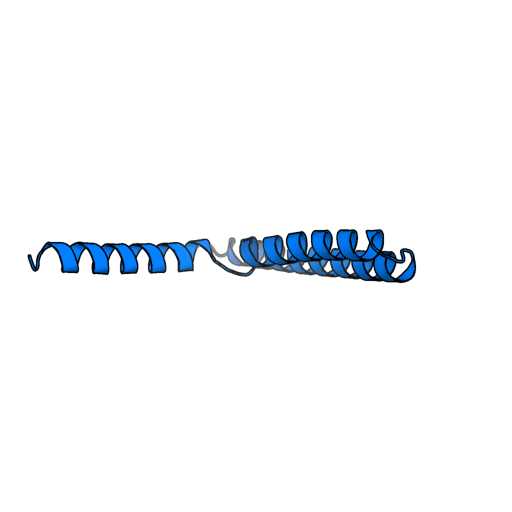 1
ATOM 619 O O . THR A 1 78 ? 6.555 -2.548 39.519 1.00 74.81 78 THR A O 1
ATOM 622 N N . SER A 1 79 ? 7.232 -1.851 37.500 1.00 69.38 79 SER A N 1
ATOM 623 C CA . SER A 1 79 ? 8.647 -2.181 37.717 1.00 69.38 79 SER A CA 1
ATOM 624 C C . SER A 1 79 ? 9.385 -1.137 38.571 1.00 69.38 79 SER A C 1
ATOM 626 O O . SER A 1 79 ? 10.407 -1.467 39.157 1.00 69.38 79 SER A O 1
ATOM 628 N N . GLU A 1 80 ? 8.883 0.102 38.647 1.00 67.88 80 GLU A N 1
ATOM 629 C CA . GLU A 1 80 ? 9.435 1.179 39.490 1.00 67.88 80 GLU A CA 1
ATOM 630 C C . GLU A 1 80 ? 8.951 1.119 40.950 1.00 67.88 80 GLU A C 1
ATOM 632 O O . GLU A 1 80 ? 9.646 1.608 41.831 1.00 67.88 80 GLU A O 1
ATOM 637 N N . GLU A 1 81 ? 7.778 0.536 41.232 1.00 61.69 81 GLU A N 1
ATOM 638 C CA . GLU A 1 81 ? 7.251 0.417 42.607 1.00 61.69 81 GLU A CA 1
ATOM 639 C C . GLU A 1 81 ? 7.841 -0.766 43.404 1.00 61.69 81 GLU A C 1
ATOM 641 O O . GLU A 1 81 ? 7.634 -0.846 44.616 1.00 61.69 81 GLU A O 1
ATOM 646 N N . GLU A 1 82 ? 8.556 -1.688 42.747 1.00 58.91 82 GLU A N 1
ATOM 647 C CA . GLU A 1 82 ? 9.206 -2.844 43.391 1.00 58.91 82 GLU A CA 1
ATOM 648 C C . GLU A 1 82 ? 10.689 -2.609 43.785 1.00 58.91 82 GLU A C 1
ATOM 650 O O . GLU A 1 82 ? 11.285 -3.502 44.395 1.00 58.91 82 GLU A O 1
ATOM 655 N N . GLU A 1 83 ? 11.274 -1.430 43.507 1.00 52.00 83 GLU A N 1
ATOM 656 C CA . GLU A 1 83 ? 12.597 -0.982 44.020 1.00 52.00 83 GLU A CA 1
ATOM 657 C C . GLU A 1 83 ? 12.482 -0.042 45.235 1.00 52.00 83 GLU A C 1
ATOM 659 O O . GLU A 1 83 ? 13.310 -0.194 46.168 1.00 52.00 83 GLU A O 1
#

pLDDT: mean 79.02, std 13.87, range [42.94, 94.44]

Solvent-accessible surface area (backbone atoms only — not comparable to full-atom values): 4800 Å² total; per-residue (Å²): 134,79,79,74,54,62,65,54,54,55,52,50,54,56,50,48,52,52,51,55,52,50,53,50,53,51,51,51,51,45,64,75,72,44,73,67,71,64,33,55,51,52,51,49,52,53,48,51,55,51,50,52,51,42,48,69,72,70,37,67,46,75,62,54,50,52,56,52,51,54,53,53,52,52,55,54,53,60,63,62,76,75,114

Foldseek 3Di:
DDPPVPVVLVVVVVVLVVVLVVLVVVLVVLVVPDDDPVNVVVNVVSVVVSVVSCCVNVNPVVVVVVVVVVVVVVVVVVVVVVD